Protein AF-A0A7C0W388-F1 (afdb_monomer_lite)

Sequence (71 aa):
MVENLPNLLTITRILLLPFFAVNLIYGEYHYALLVFAAAAISDILDGQIARITKQTTYFGSILDPVADKFF

Foldseek 3Di:
DPPQLLVVLVVVLVVLVVVLVVCVVVVVVVSNVVSVVVNVVSVVVSVVVCVVVVPPDPVNVVVVVVVVVVD

Structure (mmCIF, N/CA/C/O backbone):
data_AF-A0A7C0W388-F1
#
_entry.id   AF-A0A7C0W388-F1
#
loop_
_atom_site.group_PDB
_atom_site.id
_atom_site.type_symbol
_atom_site.label_atom_id
_atom_site.label_alt_id
_atom_site.label_comp_id
_atom_site.label_asym_id
_atom_site.label_entity_id
_atom_site.label_seq_id
_atom_site.pdbx_PDB_ins_code
_atom_site.Cartn_x
_atom_site.Cartn_y
_atom_site.Cartn_z
_atom_site.occupancy
_atom_site.B_iso_or_equiv
_atom_site.auth_seq_id
_atom_site.auth_comp_id
_atom_site.auth_asym_id
_atom_site.auth_atom_id
_atom_site.pdbx_PDB_model_num
ATOM 1 N N . MET A 1 1 ? 1.172 -3.275 21.230 1.00 38.03 1 MET A N 1
ATOM 2 C CA . MET A 1 1 ? 1.691 -4.570 20.744 1.00 38.03 1 MET A CA 1
ATOM 3 C C . MET A 1 1 ? 0.925 -4.945 19.490 1.00 38.03 1 MET A C 1
ATOM 5 O O . MET A 1 1 ? -0.213 -4.524 19.330 1.00 38.03 1 MET A O 1
ATOM 9 N N . VAL A 1 2 ? 1.622 -5.577 18.556 1.00 46.53 2 VAL A N 1
ATOM 10 C CA . VAL A 1 2 ? 1.262 -5.767 17.146 1.00 46.53 2 VAL A CA 1
ATOM 11 C C . VAL A 1 2 ? 0.154 -6.822 17.016 1.00 46.53 2 VAL A C 1
ATOM 13 O O . VAL A 1 2 ? 0.444 -7.970 16.719 1.00 46.53 2 VAL A O 1
ATOM 16 N N . GLU A 1 3 ? -1.104 -6.465 17.292 1.00 46.34 3 GLU A N 1
ATOM 17 C CA . GLU A 1 3 ? -2.210 -7.447 17.325 1.00 46.34 3 GLU A CA 1
ATOM 18 C C . GLU A 1 3 ? -3.447 -7.052 16.513 1.00 46.34 3 GLU A C 1
ATOM 20 O O . GLU A 1 3 ? -4.537 -7.550 16.759 1.00 46.34 3 GLU A O 1
ATOM 25 N N . ASN A 1 4 ? -3.296 -6.197 15.502 1.00 59.94 4 ASN A N 1
ATOM 26 C CA . ASN A 1 4 ? -4.398 -5.905 14.591 1.00 59.94 4 ASN A CA 1
ATOM 27 C C . ASN A 1 4 ? -3.974 -6.299 13.179 1.00 59.94 4 ASN A C 1
ATOM 29 O O . ASN A 1 4 ? -3.042 -5.716 12.628 1.00 59.94 4 ASN A O 1
ATOM 33 N N . LEU A 1 5 ? -4.668 -7.288 12.609 1.00 62.69 5 LEU A N 1
ATOM 34 C CA . LEU A 1 5 ? -4.548 -7.725 11.215 1.00 62.69 5 LEU A CA 1
ATOM 35 C C . LEU A 1 5 ? -4.459 -6.541 10.214 1.00 62.69 5 LEU A C 1
ATOM 37 O O . LEU A 1 5 ? -3.577 -6.596 9.356 1.00 62.69 5 LEU A O 1
ATOM 41 N N . PRO A 1 6 ? -5.204 -5.425 10.411 1.00 61.66 6 PRO A N 1
ATOM 42 C CA . PRO A 1 6 ? -5.033 -4.190 9.635 1.00 61.66 6 PRO A CA 1
ATOM 43 C C . PRO A 1 6 ? -3.610 -3.615 9.602 1.00 61.66 6 PRO A C 1
ATOM 45 O O . PRO A 1 6 ? -3.123 -3.174 8.563 1.00 61.66 6 PRO A O 1
ATOM 48 N N . ASN A 1 7 ? -2.888 -3.641 10.726 1.00 67.81 7 ASN A N 1
ATOM 49 C CA . ASN A 1 7 ? -1.519 -3.122 10.780 1.00 67.81 7 ASN A CA 1
ATOM 50 C C . ASN A 1 7 ? -0.540 -4.017 10.012 1.00 67.81 7 ASN A C 1
ATOM 52 O O . ASN A 1 7 ? 0.401 -3.510 9.405 1.00 67.81 7 ASN A O 1
ATOM 56 N N . LEU A 1 8 ? -0.745 -5.338 10.026 1.00 70.69 8 LEU A N 1
ATOM 57 C CA . LEU A 1 8 ? 0.122 -6.277 9.313 1.00 70.69 8 LEU A CA 1
ATOM 58 C C . LEU A 1 8 ? -0.003 -6.095 7.793 1.00 70.69 8 LEU A C 1
ATOM 60 O O . LEU A 1 8 ? 0.995 -6.079 7.072 1.00 70.69 8 LEU A O 1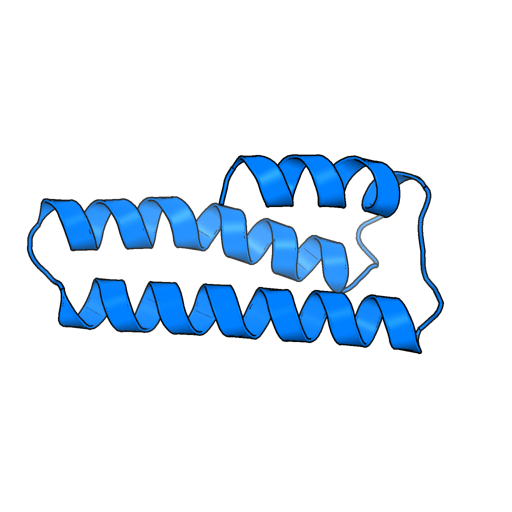
ATOM 64 N N . LEU A 1 9 ? -1.226 -5.910 7.307 1.00 67.94 9 LEU A N 1
ATOM 65 C CA . LEU A 1 9 ? -1.515 -5.711 5.891 1.00 67.94 9 LEU A CA 1
ATOM 66 C C . LEU A 1 9 ? -1.114 -4.303 5.413 1.00 67.94 9 LEU A C 1
ATOM 68 O O . LEU A 1 9 ? -0.588 -4.166 4.306 1.00 67.94 9 LEU A O 1
ATOM 72 N N . THR A 1 10 ? -1.193 -3.288 6.280 1.00 72.38 10 THR A N 1
ATOM 73 C CA . THR A 1 10 ? -0.597 -1.961 6.027 1.00 72.38 10 THR A CA 1
ATOM 74 C C . THR A 1 10 ? 0.927 -2.051 5.860 1.00 72.38 10 THR A C 1
ATOM 76 O O . THR A 1 10 ? 1.478 -1.541 4.884 1.00 72.38 10 THR A O 1
ATOM 79 N N . ILE A 1 11 ? 1.626 -2.756 6.760 1.00 78.12 11 ILE A N 1
ATOM 80 C CA . ILE A 1 11 ? 3.080 -2.991 6.651 1.00 78.12 11 ILE A CA 1
ATOM 81 C C . ILE A 1 11 ? 3.412 -3.753 5.361 1.00 78.12 11 ILE A C 1
ATOM 83 O O . ILE A 1 11 ? 4.374 -3.420 4.666 1.00 78.12 11 ILE A O 1
ATOM 87 N N . THR A 1 12 ? 2.592 -4.744 5.011 1.00 78.06 12 THR A N 1
ATOM 88 C CA . THR A 1 12 ? 2.754 -5.518 3.775 1.00 78.06 12 THR A CA 1
ATOM 89 C C . THR A 1 12 ? 2.633 -4.617 2.543 1.00 78.06 12 THR A C 1
ATOM 91 O O . THR A 1 12 ? 3.453 -4.714 1.635 1.00 78.06 12 THR A O 1
ATOM 94 N N . ARG A 1 13 ? 1.689 -3.667 2.524 1.00 77.75 13 ARG A N 1
ATOM 95 C CA . ARG A 1 13 ? 1.542 -2.691 1.430 1.00 77.75 13 ARG A CA 1
ATOM 96 C C . ARG A 1 13 ? 2.741 -1.765 1.285 1.00 77.75 13 ARG A C 1
ATOM 98 O O . ARG A 1 13 ? 3.196 -1.542 0.167 1.00 77.75 13 ARG A O 1
ATOM 105 N N . ILE A 1 14 ? 3.285 -1.281 2.400 1.00 80.44 14 ILE A N 1
ATOM 106 C CA . ILE A 1 14 ? 4.495 -0.445 2.395 1.00 80.44 14 ILE A CA 1
ATOM 107 C C . ILE A 1 14 ? 5.685 -1.214 1.802 1.00 80.44 14 ILE A C 1
ATOM 109 O O . ILE A 1 14 ? 6.481 -0.629 1.075 1.00 80.44 14 ILE A O 1
ATOM 113 N N . LEU A 1 15 ? 5.787 -2.524 2.051 1.00 81.69 15 LEU A N 1
ATOM 114 C CA . LEU A 1 15 ? 6.811 -3.390 1.450 1.00 81.69 15 LEU A CA 1
ATOM 115 C C . LEU A 1 15 ? 6.562 -3.697 -0.035 1.00 81.69 15 LEU A C 1
ATOM 117 O O . LEU A 1 15 ? 7.517 -3.820 -0.800 1.00 81.69 15 LEU A O 1
ATOM 121 N N . LEU A 1 16 ? 5.301 -3.807 -0.459 1.00 80.56 16 LEU A N 1
ATOM 122 C CA . LEU A 1 16 ? 4.938 -4.050 -1.861 1.00 80.56 16 LEU A CA 1
ATOM 123 C C . LEU A 1 16 ? 5.175 -2.820 -2.751 1.00 80.56 16 LEU A C 1
ATOM 125 O O . LEU A 1 16 ? 5.455 -2.970 -3.937 1.00 80.56 16 LEU A O 1
ATOM 129 N N . LEU A 1 17 ? 5.121 -1.614 -2.184 1.00 84.00 17 LEU A N 1
ATOM 130 C CA . LEU A 1 17 ? 5.295 -0.336 -2.883 1.00 84.00 17 LEU A CA 1
ATOM 131 C C . LEU A 1 17 ? 6.656 -0.188 -3.606 1.00 84.00 17 LEU A C 1
ATOM 133 O O . LEU A 1 17 ? 6.656 0.077 -4.811 1.00 84.00 17 LEU A O 1
ATOM 137 N N . PRO A 1 18 ? 7.823 -0.413 -2.962 1.00 85.19 18 PRO A N 1
ATOM 138 C CA . PRO A 1 18 ? 9.108 -0.397 -3.660 1.00 85.19 18 PRO A CA 1
ATOM 139 C C . PRO A 1 18 ? 9.221 -1.529 -4.687 1.00 85.19 18 PRO A C 1
ATOM 141 O O . PRO A 1 18 ? 9.830 -1.338 -5.736 1.00 85.19 18 PRO A O 1
ATOM 144 N N . PHE A 1 19 ? 8.599 -2.685 -4.435 1.00 85.69 19 PHE A N 1
ATOM 145 C CA . PHE A 1 19 ? 8.594 -3.800 -5.383 1.00 85.69 19 PHE A CA 1
ATOM 146 C C . PHE A 1 19 ? 7.817 -3.443 -6.657 1.00 85.69 19 PHE A C 1
ATOM 148 O O . PHE A 1 19 ? 8.292 -3.685 -7.766 1.00 85.69 19 PHE A O 1
ATOM 15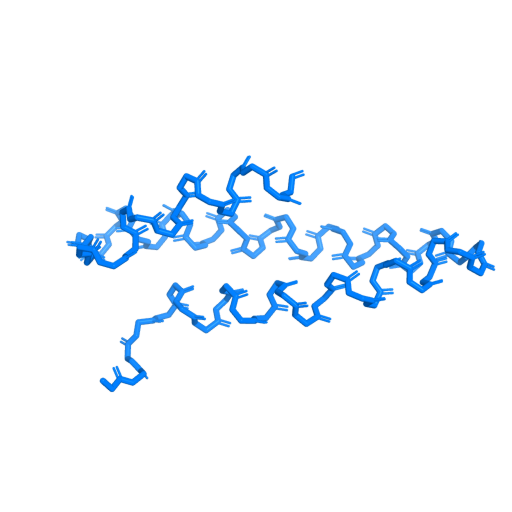5 N N . PHE A 1 20 ? 6.659 -2.798 -6.512 1.00 87.19 20 PHE A N 1
ATOM 156 C CA . PHE A 1 20 ? 5.887 -2.254 -7.624 1.00 87.19 20 PHE A CA 1
ATOM 157 C C . PHE A 1 20 ? 6.688 -1.207 -8.411 1.00 87.19 20 PHE A C 1
ATOM 159 O O . PHE A 1 20 ? 6.816 -1.327 -9.629 1.00 87.19 20 PHE A O 1
ATOM 166 N N . ALA A 1 21 ? 7.283 -0.229 -7.719 1.00 86.75 21 ALA A N 1
ATOM 167 C CA . ALA A 1 21 ? 8.049 0.846 -8.347 1.00 86.75 21 ALA A CA 1
ATOM 168 C C . ALA A 1 21 ? 9.250 0.319 -9.149 1.00 86.75 21 ALA A C 1
ATOM 170 O O . ALA A 1 21 ? 9.475 0.754 -10.276 1.00 86.75 21 ALA A O 1
ATOM 171 N N . VAL A 1 22 ? 9.984 -0.657 -8.605 1.00 90.00 22 VAL A N 1
ATOM 172 C CA . VAL A 1 22 ? 11.101 -1.314 -9.299 1.00 90.00 22 VAL A CA 1
ATOM 173 C C . VAL A 1 22 ? 10.611 -1.989 -10.580 1.00 90.00 22 VAL A C 1
ATOM 175 O O . VAL A 1 22 ? 11.122 -1.683 -11.653 1.00 90.00 22 VAL A O 1
ATOM 178 N N . ASN A 1 23 ? 9.587 -2.844 -10.509 1.00 88.38 23 ASN A N 1
ATOM 179 C CA . ASN A 1 23 ? 9.081 -3.543 -11.697 1.00 88.38 23 ASN A CA 1
ATOM 180 C C . ASN A 1 23 ? 8.557 -2.573 -12.769 1.00 88.38 23 ASN A C 1
ATOM 182 O O . ASN A 1 23 ? 8.753 -2.808 -13.959 1.00 88.38 23 ASN A O 1
ATOM 186 N N . LEU A 1 24 ? 7.954 -1.452 -12.362 1.00 90.00 24 LEU A N 1
ATOM 187 C CA . LEU A 1 24 ? 7.499 -0.417 -13.288 1.00 90.00 24 LEU A CA 1
ATOM 188 C C . LEU A 1 24 ? 8.669 0.286 -13.998 1.00 90.00 24 LEU A C 1
ATOM 190 O O . LEU A 1 24 ? 8.613 0.490 -15.207 1.00 90.00 24 LEU A O 1
ATOM 194 N N . ILE A 1 25 ? 9.741 0.618 -13.267 1.00 92.56 25 ILE A N 1
ATOM 195 C CA . ILE A 1 25 ? 10.942 1.273 -13.814 1.00 92.56 25 ILE A CA 1
ATOM 196 C C . ILE A 1 25 ? 11.676 0.364 -14.808 1.00 92.56 25 ILE A C 1
ATOM 198 O O . ILE A 1 25 ? 12.154 0.842 -15.835 1.00 92.56 25 ILE A O 1
ATOM 202 N N . TYR A 1 26 ? 11.754 -0.937 -14.524 1.00 93.38 26 TYR A N 1
ATOM 203 C CA . TYR A 1 26 ? 12.420 -1.909 -15.398 1.00 93.38 26 TYR A CA 1
ATOM 204 C C . TYR A 1 26 ? 11.545 -2.388 -16.572 1.00 93.38 26 TYR A C 1
ATOM 206 O O . TYR A 1 26 ? 12.014 -3.173 -17.391 1.00 93.38 26 TYR A O 1
ATOM 214 N N . GLY A 1 27 ? 10.303 -1.902 -16.700 1.00 90.69 27 GLY A N 1
ATOM 215 C CA . GLY A 1 27 ? 9.394 -2.270 -17.795 1.00 90.69 27 GLY A CA 1
ATOM 216 C C . GLY A 1 27 ? 8.753 -3.655 -17.647 1.00 90.69 27 GLY A C 1
ATOM 217 O O . GLY A 1 27 ? 8.142 -4.164 -18.585 1.00 90.69 27 GLY A O 1
ATOM 218 N N . GLU A 1 28 ? 8.846 -4.255 -16.463 1.00 92.62 28 GLU A N 1
ATOM 219 C CA . GLU A 1 28 ? 8.285 -5.561 -16.111 1.00 92.62 28 GLU A CA 1
ATOM 220 C C . GLU A 1 28 ? 6.790 -5.433 -15.761 1.00 92.62 28 GLU A C 1
ATOM 222 O O . GLU A 1 28 ? 6.335 -5.720 -14.648 1.00 92.62 28 GLU A O 1
ATOM 227 N N . TYR A 1 29 ? 5.990 -4.960 -16.724 1.00 88.88 29 TYR A N 1
ATOM 228 C CA . TYR A 1 29 ? 4.592 -4.568 -16.502 1.00 88.88 29 TYR A CA 1
ATOM 229 C C . TYR A 1 29 ? 3.697 -5.711 -16.009 1.00 88.88 29 TYR A C 1
ATOM 231 O O . TYR A 1 29 ? 2.760 -5.471 -15.250 1.00 88.88 29 TYR A O 1
ATOM 239 N N . HIS A 1 30 ? 3.985 -6.957 -16.396 1.00 90.00 30 HIS A N 1
ATOM 240 C CA . HIS A 1 30 ? 3.240 -8.127 -15.922 1.00 90.00 30 HIS A CA 1
ATOM 241 C C . HIS A 1 30 ? 3.391 -8.324 -14.408 1.00 90.00 30 HIS A C 1
ATOM 243 O O . HIS A 1 30 ? 2.402 -8.552 -13.709 1.00 90.00 30 HIS A O 1
ATOM 249 N N . TYR A 1 31 ? 4.614 -8.181 -13.891 1.00 86.81 31 TYR A N 1
ATOM 250 C CA . TYR A 1 31 ? 4.888 -8.268 -12.460 1.00 86.81 31 TYR A CA 1
ATOM 251 C C . TYR A 1 31 ? 4.365 -7.042 -11.715 1.00 86.81 31 TYR A C 1
ATOM 253 O O . TYR A 1 31 ? 3.768 -7.190 -10.65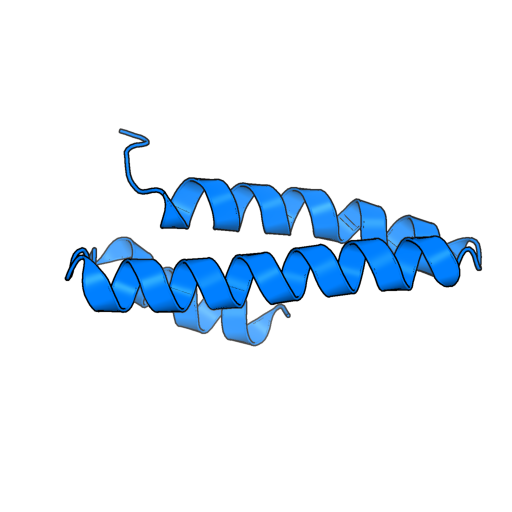1 1.00 86.81 31 TYR A O 1
ATOM 261 N N . ALA A 1 32 ? 4.500 -5.845 -12.294 1.00 85.69 32 ALA A N 1
ATOM 262 C CA . ALA A 1 32 ? 3.928 -4.628 -11.723 1.00 85.69 32 ALA A CA 1
ATOM 263 C C . ALA A 1 32 ? 2.400 -4.741 -11.560 1.00 85.69 32 ALA A C 1
ATOM 265 O O . ALA A 1 32 ? 1.872 -4.426 -10.495 1.00 85.69 32 ALA A O 1
ATOM 266 N N . LEU A 1 33 ? 1.694 -5.263 -12.569 1.00 88.56 33 LEU A N 1
ATOM 267 C CA . LEU A 1 33 ? 0.248 -5.486 -12.513 1.00 88.56 33 LEU A CA 1
ATOM 268 C C . LEU A 1 33 ? -0.136 -6.497 -11.423 1.00 88.56 33 LEU A C 1
ATOM 270 O O . LEU A 1 33 ? -1.089 -6.265 -10.683 1.00 88.56 33 LEU A O 1
ATOM 274 N N . LEU A 1 34 ? 0.613 -7.598 -11.298 1.00 89.75 34 LEU A N 1
ATOM 275 C CA . LEU A 1 34 ? 0.394 -8.609 -10.259 1.00 89.75 34 LEU A CA 1
ATOM 276 C C . LEU A 1 34 ? 0.570 -8.035 -8.849 1.00 89.75 34 LEU A C 1
ATOM 278 O O . LEU A 1 34 ? -0.280 -8.249 -7.987 1.00 89.75 34 LEU A O 1
ATOM 282 N N . VAL A 1 35 ? 1.650 -7.285 -8.623 1.00 86.56 35 VAL A N 1
ATOM 283 C CA . VAL A 1 35 ? 1.939 -6.646 -7.330 1.00 86.56 35 VAL A CA 1
ATOM 284 C C . VAL A 1 35 ? 0.873 -5.605 -6.996 1.00 86.56 35 VAL A C 1
ATOM 286 O O . VAL A 1 35 ? 0.382 -5.571 -5.869 1.00 86.56 35 VAL A O 1
ATOM 289 N N . PHE A 1 36 ? 0.469 -4.800 -7.979 1.00 84.75 36 PHE A N 1
ATOM 290 C CA . PHE A 1 36 ? -0.593 -3.812 -7.821 1.00 84.75 36 PHE A CA 1
ATOM 291 C C . PHE A 1 36 ? -1.938 -4.464 -7.474 1.00 84.75 36 PHE A C 1
ATOM 293 O O . PHE A 1 36 ? -2.591 -4.062 -6.514 1.00 84.75 36 PHE A O 1
ATOM 300 N N . ALA A 1 37 ? -2.328 -5.517 -8.198 1.00 86.88 37 ALA A N 1
ATOM 301 C CA . ALA A 1 37 ? -3.560 -6.250 -7.928 1.00 86.88 37 ALA A CA 1
ATOM 302 C C . ALA A 1 37 ? -3.552 -6.888 -6.528 1.00 86.88 37 ALA A C 1
ATOM 304 O O . ALA A 1 37 ? -4.541 -6.793 -5.802 1.00 86.88 37 ALA A O 1
ATOM 305 N N . ALA A 1 38 ? -2.431 -7.487 -6.114 1.00 84.19 38 ALA A N 1
ATOM 306 C CA . ALA A 1 38 ? -2.283 -8.055 -4.776 1.00 84.19 38 ALA A CA 1
ATOM 307 C C . ALA A 1 38 ? -2.381 -6.987 -3.671 1.00 84.19 38 ALA A C 1
ATOM 309 O O . ALA A 1 38 ? -3.036 -7.214 -2.650 1.00 84.19 38 ALA A O 1
ATOM 310 N N . ALA A 1 39 ? -1.776 -5.814 -3.881 1.00 82.50 39 ALA A N 1
ATOM 311 C CA . ALA A 1 39 ? -1.856 -4.689 -2.952 1.00 82.50 39 ALA A CA 1
ATOM 312 C C . ALA A 1 39 ? -3.293 -4.151 -2.826 1.00 82.50 39 ALA A C 1
ATOM 314 O O . ALA A 1 39 ? -3.772 -3.961 -1.708 1.00 82.50 39 ALA A O 1
ATOM 315 N N . ALA A 1 40 ? -4.002 -3.988 -3.948 1.00 80.31 40 ALA A N 1
ATOM 316 C CA . ALA A 1 40 ? -5.388 -3.520 -3.971 1.00 80.31 40 ALA A CA 1
ATOM 317 C C . ALA A 1 40 ? -6.355 -4.506 -3.291 1.00 80.31 40 ALA A C 1
ATOM 319 O O . ALA A 1 40 ? -7.212 -4.104 -2.508 1.00 80.31 40 ALA A O 1
ATOM 320 N N . ILE A 1 41 ? -6.198 -5.813 -3.534 1.00 81.75 41 ILE A N 1
ATOM 321 C CA . ILE A 1 41 ? -7.010 -6.845 -2.869 1.00 81.75 41 ILE A CA 1
ATOM 322 C C . ILE A 1 41 ? -6.761 -6.834 -1.356 1.00 81.75 41 ILE A C 1
ATOM 324 O O . ILE A 1 41 ? -7.707 -6.941 -0.577 1.00 81.75 41 ILE A O 1
ATOM 328 N N . SER A 1 42 ? -5.504 -6.676 -0.937 1.00 77.69 42 SER A N 1
ATOM 329 C CA . SER A 1 42 ? -5.129 -6.638 0.481 1.00 77.69 42 SER A CA 1
ATOM 330 C C . SER A 1 42 ? -5.758 -5.448 1.214 1.00 77.69 42 SER A C 1
ATOM 332 O O . SER A 1 42 ? -6.210 -5.606 2.344 1.00 77.69 42 SER A O 1
ATOM 334 N N . ASP A 1 43 ? -5.847 -4.286 0.563 1.00 74.88 43 ASP A N 1
ATOM 335 C CA . ASP A 1 43 ? -6.499 -3.091 1.115 1.00 74.88 43 AS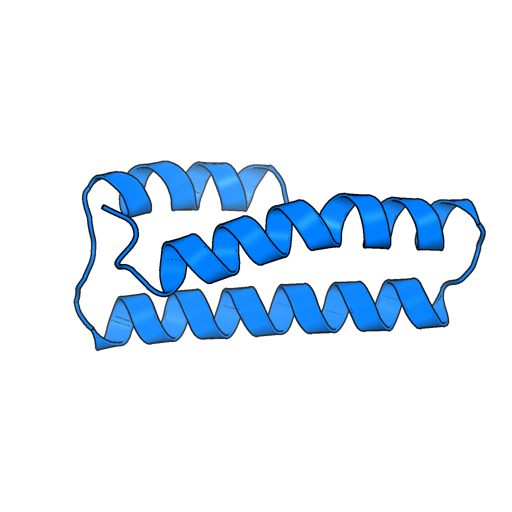P A CA 1
ATOM 336 C C . ASP A 1 43 ? -8.021 -3.251 1.264 1.00 74.88 43 ASP A C 1
ATOM 338 O O . ASP A 1 43 ? -8.600 -2.931 2.303 1.00 74.88 43 ASP A O 1
ATOM 342 N N . ILE A 1 44 ? -8.676 -3.846 0.262 1.00 72.81 44 ILE A N 1
ATOM 343 C CA . ILE A 1 44 ? -10.115 -4.137 0.329 1.00 72.81 44 ILE A CA 1
ATOM 344 C C . ILE A 1 44 ? -10.412 -5.114 1.471 1.00 72.81 44 ILE A C 1
ATOM 346 O O . ILE A 1 44 ? -11.366 -4.909 2.227 1.00 72.81 44 ILE A O 1
ATOM 350 N N . LEU A 1 45 ? -9.603 -6.168 1.605 1.00 70.38 45 LEU A N 1
ATOM 351 C CA . LEU A 1 45 ? -9.751 -7.150 2.676 1.00 70.38 45 LEU A CA 1
ATOM 352 C C . LEU A 1 45 ? -9.525 -6.513 4.051 1.00 70.38 45 LEU A C 1
ATOM 354 O O . LEU A 1 45 ? -10.312 -6.768 4.962 1.00 70.38 45 LEU A O 1
ATOM 358 N N . ASP A 1 46 ? -8.541 -5.625 4.193 1.00 67.88 46 ASP A N 1
ATOM 359 C CA . ASP A 1 46 ? -8.334 -4.842 5.414 1.00 67.88 46 ASP A CA 1
ATOM 360 C C . ASP A 1 46 ? -9.547 -3.997 5.781 1.00 67.88 46 ASP A C 1
ATOM 362 O O . ASP A 1 46 ? -10.072 -4.091 6.894 1.00 67.88 46 ASP A O 1
ATOM 366 N N . GLY A 1 47 ? -10.032 -3.198 4.830 1.00 64.94 47 GLY A N 1
ATOM 367 C CA . GLY A 1 47 ? -11.165 -2.307 5.044 1.00 64.94 47 GLY A CA 1
ATOM 368 C C . GLY A 1 47 ? -12.466 -3.061 5.334 1.00 64.94 47 GLY A C 1
ATOM 369 O O . GLY A 1 47 ? -13.351 -2.534 6.017 1.00 64.94 47 GLY A O 1
ATOM 370 N N . GLN A 1 48 ? -12.612 -4.292 4.837 1.00 67.56 48 GLN A N 1
ATOM 371 C CA . GLN A 1 48 ? -13.738 -5.170 5.163 1.00 67.56 48 GLN A CA 1
ATOM 372 C C . GLN A 1 48 ? -13.590 -5.794 6.554 1.00 67.56 48 GLN A C 1
ATOM 374 O O . GLN A 1 48 ? -14.538 -5.758 7.341 1.00 67.56 48 GLN A O 1
ATOM 379 N N . ILE A 1 49 ? -12.410 -6.313 6.899 1.00 65.19 49 ILE A N 1
ATOM 380 C CA . ILE A 1 49 ? -12.164 -6.943 8.201 1.00 65.19 49 ILE A CA 1
ATOM 381 C C . ILE A 1 49 ? -12.240 -5.910 9.332 1.00 65.19 49 ILE A C 1
ATOM 383 O O . ILE A 1 49 ? -12.848 -6.188 10.368 1.00 65.19 49 ILE A O 1
ATOM 387 N N . ALA A 1 50 ? -11.726 -4.696 9.130 1.00 61.72 50 ALA A N 1
ATOM 388 C CA . ALA A 1 50 ? -11.843 -3.599 10.090 1.00 61.72 50 ALA A CA 1
ATOM 389 C C . ALA A 1 50 ? -13.311 -3.190 10.328 1.00 61.72 50 ALA A C 1
ATOM 391 O O . ALA A 1 50 ? -13.719 -2.951 11.468 1.00 61.72 50 ALA A O 1
ATOM 392 N N . ARG A 1 51 ? -14.139 -3.186 9.272 1.00 64.62 51 ARG A N 1
ATOM 393 C CA . ARG A 1 51 ? -15.583 -2.906 9.374 1.00 64.62 51 ARG A CA 1
ATOM 394 C C . ARG A 1 51 ? -16.350 -3.995 10.121 1.00 64.62 51 ARG A C 1
ATOM 396 O O . ARG A 1 51 ? -17.251 -3.675 10.894 1.00 64.62 51 ARG A O 1
ATOM 403 N N . ILE A 1 52 ? -15.999 -5.264 9.914 1.00 61.22 52 ILE A N 1
ATOM 404 C CA . ILE A 1 52 ? -16.695 -6.408 10.525 1.00 61.22 52 ILE A CA 1
ATOM 405 C C . ILE A 1 52 ? -16.291 -6.591 11.992 1.00 61.22 52 ILE A C 1
ATOM 407 O O . ILE A 1 52 ? -17.139 -6.876 12.836 1.00 61.22 52 ILE A O 1
ATOM 411 N N . THR A 1 53 ? -15.015 -6.393 12.325 1.00 62.75 53 THR A N 1
ATOM 412 C CA . THR A 1 53 ? -14.504 -6.624 13.687 1.00 62.75 53 THR A CA 1
ATOM 41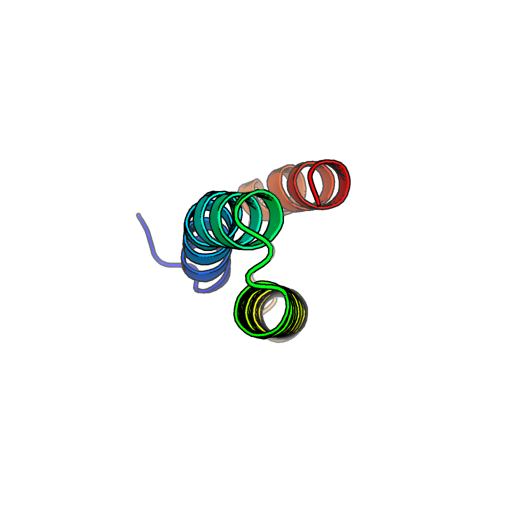3 C C . THR A 1 53 ? -14.820 -5.491 14.666 1.00 62.75 53 THR A C 1
ATOM 415 O O . THR A 1 53 ? -14.589 -5.658 15.862 1.00 62.75 53 THR A O 1
ATOM 418 N N . LYS A 1 54 ? -15.344 -4.339 14.203 1.00 57.78 54 LYS A N 1
ATOM 419 C CA . LYS A 1 54 ? -15.515 -3.101 15.001 1.00 57.78 54 LYS A CA 1
ATOM 420 C C . LYS A 1 54 ? -14.245 -2.692 15.768 1.00 57.78 54 LYS A C 1
ATOM 422 O O . LYS A 1 54 ? -14.309 -1.875 16.684 1.00 57.78 54 LYS A O 1
ATOM 427 N N . GLN A 1 55 ? -13.083 -3.222 15.383 1.00 53.94 55 GLN A N 1
ATOM 428 C CA . GLN A 1 55 ? -11.780 -2.844 15.915 1.00 53.94 55 GLN A CA 1
ATOM 429 C C . GLN A 1 55 ? -11.304 -1.569 15.215 1.00 53.94 55 GLN A C 1
ATOM 431 O O . GLN A 1 55 ? -10.234 -1.507 14.615 1.00 53.94 55 GLN A O 1
ATOM 436 N N . THR A 1 56 ? -12.114 -0.516 15.291 1.00 55.62 56 THR A N 1
ATOM 437 C CA . THR A 1 56 ? -11.689 0.831 14.922 1.00 55.62 56 THR A CA 1
ATOM 438 C C . THR A 1 56 ? -10.801 1.343 16.046 1.00 55.62 56 THR A C 1
ATOM 440 O O . THR A 1 56 ? -11.274 1.894 17.040 1.00 55.62 56 THR A O 1
ATOM 443 N N . THR A 1 57 ? -9.501 1.085 15.943 1.00 60.06 57 THR A N 1
ATOM 444 C CA . THR A 1 57 ? -8.541 1.686 16.871 1.00 60.06 57 THR A CA 1
ATOM 445 C C . THR A 1 57 ? -8.312 3.146 16.490 1.00 60.06 57 THR A C 1
ATOM 447 O O . THR A 1 57 ? -8.254 3.479 15.309 1.00 60.06 57 THR A O 1
ATOM 450 N N . TYR A 1 58 ? -8.141 4.016 17.490 1.00 60.09 58 TYR A N 1
ATOM 451 C CA . TYR A 1 58 ? -7.842 5.444 17.293 1.00 60.09 58 TYR A CA 1
ATOM 452 C C . TYR A 1 58 ? -6.634 5.677 16.365 1.00 60.09 58 TYR A C 1
ATOM 454 O O . TYR A 1 58 ? -6.568 6.652 15.623 1.00 60.09 58 TYR A O 1
ATOM 462 N N . PHE A 1 59 ? -5.689 4.737 16.375 1.00 56.34 59 PHE A N 1
ATOM 463 C CA . PHE A 1 59 ? -4.518 4.760 15.509 1.00 56.34 59 PHE A CA 1
ATOM 464 C C . PHE A 1 59 ? -4.871 4.468 14.040 1.00 56.34 59 PHE A C 1
ATOM 466 O O . PHE A 1 59 ? -4.416 5.188 13.156 1.00 56.34 59 PHE A O 1
ATOM 473 N N . GLY A 1 60 ? -5.735 3.478 13.780 1.00 59.44 60 GLY A N 1
ATOM 474 C CA . GLY A 1 60 ? -6.221 3.149 12.434 1.00 59.44 60 GLY A CA 1
ATOM 475 C C . GLY A 1 60 ? -7.021 4.285 11.795 1.00 59.44 60 GLY A C 1
ATOM 476 O O . GLY A 1 60 ? -6.788 4.614 10.642 1.00 59.44 60 GLY A O 1
ATOM 477 N N . SER A 1 61 ? -7.859 4.991 12.565 1.00 64.12 61 SER A N 1
ATOM 478 C CA . SER A 1 61 ? -8.616 6.145 12.046 1.00 64.12 61 SER A CA 1
ATOM 479 C C . SER A 1 61 ? -7.749 7.338 11.628 1.00 64.12 61 SER A C 1
ATOM 481 O O . SER A 1 61 ? -8.205 8.187 10.869 1.00 64.12 61 SER A O 1
ATOM 483 N N . ILE A 1 62 ? -6.517 7.429 12.139 1.00 65.56 62 ILE A N 1
ATOM 484 C CA . ILE A 1 62 ? -5.550 8.463 11.741 1.00 65.56 62 ILE A CA 1
ATOM 485 C C . ILE A 1 62 ? -4.709 7.985 10.551 1.00 65.56 62 ILE A C 1
ATOM 487 O O . ILE A 1 62 ? -4.354 8.792 9.696 1.00 65.56 62 ILE A O 1
ATOM 491 N N . LEU A 1 63 ? -4.401 6.688 10.486 1.00 60.19 63 LEU A N 1
ATOM 492 C CA . LEU A 1 63 ? -3.594 6.093 9.420 1.00 60.19 63 LEU A CA 1
ATOM 493 C C . LEU A 1 63 ? -4.362 5.894 8.111 1.00 60.19 63 LEU A C 1
ATOM 495 O O . LEU A 1 63 ? -3.769 6.122 7.062 1.00 60.19 63 LEU A O 1
ATOM 499 N N . ASP A 1 64 ? -5.653 5.558 8.159 1.00 61.38 64 ASP A N 1
ATOM 500 C CA . ASP A 1 64 ? -6.514 5.422 6.974 1.00 61.38 64 ASP A CA 1
ATOM 501 C C . ASP A 1 64 ? -6.433 6.651 6.048 1.00 61.38 64 ASP A C 1
ATOM 503 O O . ASP A 1 64 ? -5.995 6.497 4.913 1.00 61.38 64 ASP A O 1
ATOM 507 N N . PRO A 1 65 ? -6.718 7.893 6.498 1.00 61.84 65 PRO A N 1
ATOM 508 C CA . PRO A 1 65 ? -6.656 9.075 5.630 1.00 61.84 65 PRO A CA 1
ATOM 509 C C . PRO A 1 65 ? -5.233 9.472 5.202 1.00 61.84 65 PRO A C 1
ATOM 511 O O . PRO A 1 65 ? -5.072 10.347 4.349 1.00 61.84 65 PRO A O 1
ATOM 514 N N . VAL A 1 66 ? -4.195 8.887 5.810 1.00 63.59 66 VAL A N 1
ATOM 515 C CA . VAL A 1 66 ? -2.803 9.045 5.371 1.00 63.59 66 VAL A CA 1
ATOM 516 C C . VAL A 1 66 ? -2.511 8.046 4.256 1.00 63.59 66 VAL A C 1
ATOM 518 O O . VAL A 1 66 ? -2.025 8.452 3.207 1.00 63.59 66 VAL A O 1
ATOM 521 N N . ALA A 1 67 ? -2.858 6.772 4.437 1.00 60.94 67 ALA A N 1
ATOM 522 C CA . ALA A 1 67 ? -2.708 5.747 3.409 1.00 60.94 67 ALA A CA 1
ATOM 523 C C . ALA A 1 67 ? -3.499 6.095 2.133 1.00 60.94 67 ALA A C 1
ATOM 525 O O . ALA A 1 67 ? -2.932 6.013 1.047 1.00 60.94 67 ALA A O 1
ATOM 526 N N . ASP A 1 68 ? -4.727 6.606 2.281 1.00 62.28 68 ASP A N 1
ATOM 527 C CA . ASP A 1 68 ? -5.611 7.066 1.190 1.00 62.28 68 ASP A CA 1
ATOM 528 C C . ASP A 1 68 ? -5.045 8.260 0.390 1.00 62.28 68 ASP A C 1
ATOM 530 O O . ASP A 1 68 ? -5.561 8.613 -0.664 1.00 62.28 68 ASP A O 1
ATOM 534 N N . LYS A 1 69 ? -4.008 8.939 0.903 1.00 55.78 69 LYS A N 1
ATOM 535 C CA . LYS A 1 69 ? -3.331 10.057 0.220 1.00 55.78 69 LYS A CA 1
ATOM 536 C C . LYS A 1 69 ? -2.031 9.663 -0.474 1.00 55.78 69 LYS A C 1
ATOM 538 O O . LYS A 1 69 ? -1.511 10.459 -1.255 1.00 55.78 69 LYS A O 1
ATOM 543 N N . PHE A 1 70 ? -1.458 8.517 -0.115 1.00 53.22 70 PHE A N 1
ATOM 544 C CA . PHE A 1 70 ? -0.156 8.064 -0.614 1.00 53.22 70 PHE A CA 1
ATOM 545 C C . PHE A 1 70 ? -0.263 6.918 -1.628 1.00 53.22 70 PHE A C 1
ATOM 547 O O . PHE A 1 70 ? 0.708 6.681 -2.348 1.00 53.22 70 PHE A O 1
ATOM 554 N N . PHE A 1 71 ? -1.412 6.245 -1.692 1.00 46.91 71 PHE A N 1
ATOM 555 C CA . PHE A 1 71 ? -1.826 5.396 -2.811 1.00 46.91 71 PHE A CA 1
ATOM 556 C C . PHE A 1 71 ? -2.824 6.139 -3.700 1.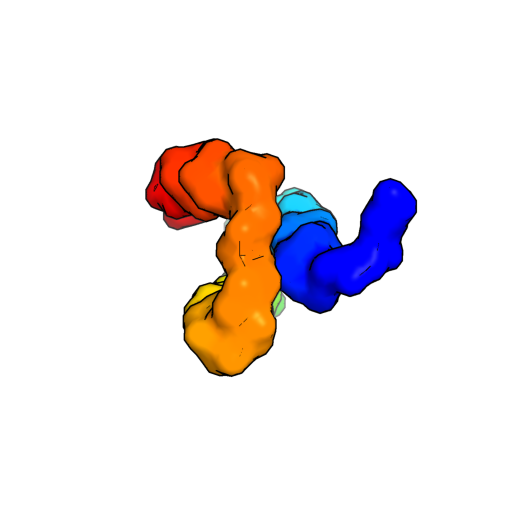00 46.91 71 PHE A C 1
ATOM 558 O O . PHE A 1 71 ? -2.824 5.848 -4.918 1.00 46.91 71 PHE A O 1
#

Secondary structure (DSSP, 8-state):
----HHHHHHHHHHHHHHHHHHHHHTT-HHHHHHHHHHHHHHHHHHHHHHHHH----HHHHHHHHHHHHH-

pLDDT: mean 72.18, std 13.71, range [38.03, 93.38]

Radius of gyration: 13.4 Å; chains: 1; bounding box: 29×19×38 Å